Protein AF-A0A620CGX3-F1 (afdb_monomer_lite)

Secondary structure (DSSP, 8-state):
------EEEEEE--EEE-------HHHHHHHHHHHHH---HHHHHHHHHHHHHHTT--SSGGGEEEEPPPEEEEEEE--

Radius of gyration: 20.0 Å; chains: 1; bounding box: 39×26×61 Å

Organism: Salmonella enterica (NCBI:txid28901)

Structure (mmCIF, N/CA/C/O backbone):
data_AF-A0A620CGX3-F1
#
_entry.id   AF-A0A620CGX3-F1
#
loop_
_atom_site.group_PDB
_atom_site.id
_atom_site.type_symbol
_atom_site.label_atom_id
_atom_site.label_alt_id
_atom_site.label_comp_id
_atom_site.label_asym_id
_atom_site.label_entity_id
_atom_site.label_seq_id
_atom_site.pdbx_PDB_ins_code
_atom_site.Cartn_x
_atom_site.Cartn_y
_atom_site.Cartn_z
_atom_site.occupancy
_atom_site.B_iso_or_equiv
_atom_site.auth_seq_id
_atom_site.auth_comp_id
_atom_site.auth_asym_id
_atom_site.auth_atom_id
_atom_site.pdbx_PDB_model_num
ATOM 1 N N . MET A 1 1 ? 21.250 -6.635 -42.00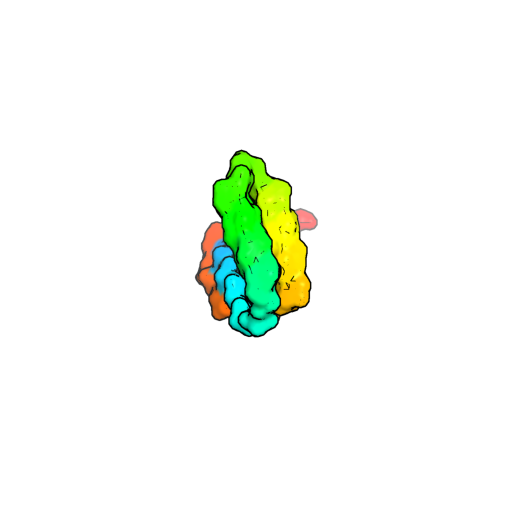4 1.00 46.62 1 MET A N 1
ATOM 2 C CA . MET A 1 1 ? 21.892 -6.340 -40.709 1.00 46.62 1 MET A CA 1
ATOM 3 C C . MET A 1 1 ? 20.771 -5.997 -39.750 1.00 46.62 1 MET A C 1
ATOM 5 O O . MET A 1 1 ? 19.969 -5.144 -40.099 1.00 46.62 1 MET A O 1
ATOM 9 N N . ASN A 1 2 ? 20.636 -6.727 -38.641 1.00 59.12 2 ASN A N 1
ATOM 10 C CA . ASN A 1 2 ? 19.678 -6.371 -37.595 1.00 59.12 2 ASN A CA 1
ATOM 11 C C . ASN A 1 2 ? 20.396 -5.420 -36.640 1.00 59.12 2 ASN A C 1
ATOM 13 O O . ASN A 1 2 ? 21.023 -5.871 -35.685 1.00 59.12 2 ASN A O 1
ATOM 17 N N . ASP A 1 3 ? 20.350 -4.125 -36.942 1.00 78.81 3 ASP A N 1
ATOM 18 C CA . ASP A 1 3 ? 20.845 -3.084 -36.040 1.00 78.81 3 ASP A CA 1
ATOM 19 C C . ASP A 1 3 ? 19.849 -2.924 -34.886 1.00 78.81 3 ASP A C 1
ATOM 21 O O . ASP A 1 3 ? 18.990 -2.045 -34.878 1.00 78.81 3 ASP A O 1
ATOM 25 N N . THR A 1 4 ? 19.909 -3.848 -33.930 1.00 89.50 4 THR A N 1
ATOM 26 C CA . THR A 1 4 ? 19.114 -3.801 -32.701 1.00 89.50 4 THR A CA 1
ATOM 27 C C . THR A 1 4 ? 19.945 -3.212 -31.571 1.00 89.50 4 THR A C 1
ATOM 29 O O . THR A 1 4 ? 21.079 -3.638 -31.352 1.00 89.50 4 THR A O 1
ATOM 32 N N . VAL A 1 5 ? 19.365 -2.280 -30.818 1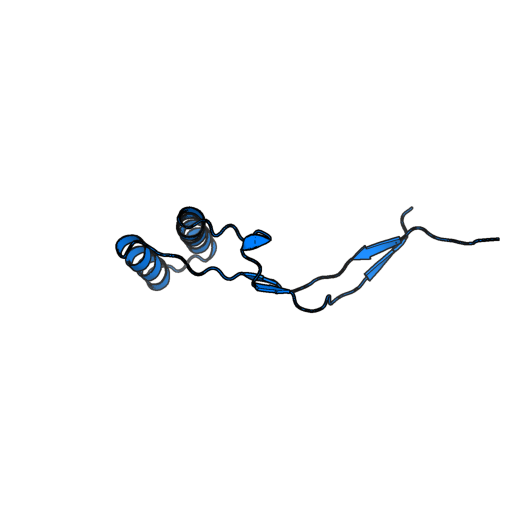.00 92.19 5 VAL A N 1
ATOM 33 C CA . VAL A 1 5 ? 19.962 -1.698 -29.608 1.00 92.19 5 VAL A CA 1
ATOM 34 C C . VAL A 1 5 ? 19.305 -2.270 -28.354 1.00 92.19 5 VAL A C 1
ATOM 36 O O . VAL A 1 5 ? 18.145 -2.679 -28.381 1.00 92.19 5 VAL A O 1
ATOM 39 N N . LYS A 1 6 ? 20.045 -2.293 -27.244 1.00 95.12 6 LYS A N 1
ATOM 40 C CA . LYS A 1 6 ? 19.512 -2.667 -25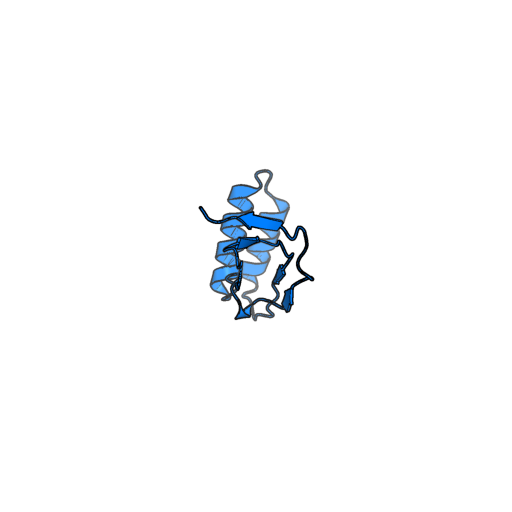.932 1.00 95.12 6 LYS A CA 1
ATOM 41 C C . LYS A 1 6 ? 19.070 -1.407 -25.193 1.00 95.12 6 LYS A C 1
ATOM 43 O O . LYS A 1 6 ? 19.859 -0.475 -25.051 1.00 95.12 6 LYS A O 1
ATOM 48 N N . VAL A 1 7 ? 17.834 -1.403 -24.706 1.00 95.69 7 VAL A N 1
ATOM 49 C CA . VAL A 1 7 ? 17.261 -0.296 -23.931 1.00 95.69 7 VAL A CA 1
ATOM 50 C C . VAL A 1 7 ? 16.657 -0.798 -22.621 1.00 95.69 7 VAL A C 1
ATOM 52 O O . VAL A 1 7 ? 16.217 -1.946 -22.544 1.00 95.69 7 VAL A O 1
ATOM 55 N N . VAL A 1 8 ? 16.644 0.059 -21.604 1.00 96.94 8 VAL A N 1
ATOM 56 C CA . VAL A 1 8 ? 15.756 -0.041 -20.440 1.00 96.94 8 VAL A CA 1
ATOM 57 C C . VAL A 1 8 ? 14.528 0.807 -20.736 1.00 96.94 8 VAL A C 1
ATOM 59 O O . VAL A 1 8 ? 14.663 1.916 -21.248 1.00 96.94 8 VAL A O 1
ATOM 62 N N . ILE A 1 9 ? 13.349 0.264 -20.442 1.00 96.06 9 ILE A N 1
ATOM 63 C CA . ILE A 1 9 ? 12.081 0.985 -20.529 1.00 96.06 9 ILE A CA 1
ATOM 64 C C . ILE A 1 9 ? 11.561 1.130 -19.104 1.00 96.06 9 ILE A C 1
ATOM 66 O O . ILE A 1 9 ? 11.384 0.121 -18.418 1.00 96.06 9 ILE A O 1
ATOM 70 N N . THR A 1 10 ? 11.337 2.366 -18.673 1.00 96.31 10 THR A N 1
ATOM 71 C CA . THR A 1 10 ? 10.816 2.698 -17.343 1.00 96.31 10 THR A CA 1
ATOM 72 C C . THR A 1 10 ? 9.492 3.428 -17.507 1.00 96.31 10 THR A C 1
ATOM 74 O O . THR A 1 10 ? 9.344 4.211 -18.436 1.00 96.31 10 THR A O 1
ATOM 77 N N . ALA A 1 11 ? 8.537 3.169 -16.620 1.00 95.12 11 ALA A N 1
ATOM 78 C CA . ALA A 1 11 ? 7.282 3.905 -16.525 1.00 95.12 11 ALA A CA 1
ATOM 79 C C . ALA A 1 11 ? 6.833 3.958 -15.058 1.00 95.12 11 ALA A C 1
ATOM 81 O O . ALA A 1 11 ? 7.320 3.178 -14.230 1.00 95.12 11 ALA A O 1
ATOM 82 N N . ARG A 1 12 ? 5.915 4.864 -14.731 1.00 94.56 12 ARG A N 1
ATOM 83 C CA . ARG A 1 12 ? 5.314 5.004 -13.400 1.00 94.56 12 ARG A CA 1
ATOM 84 C C . ARG A 1 12 ? 3.813 4.768 -13.491 1.00 94.56 12 ARG A C 1
ATOM 86 O O . ARG A 1 12 ? 3.186 5.238 -14.423 1.00 94.56 12 ARG A O 1
ATOM 93 N N . SER A 1 13 ? 3.241 4.094 -12.503 1.00 92.00 13 SER A N 1
ATOM 94 C CA . SER A 1 13 ? 1.788 3.955 -12.357 1.00 92.00 13 SER A CA 1
ATOM 95 C C . SER A 1 13 ? 1.393 4.284 -10.926 1.00 92.00 13 SER A C 1
ATOM 97 O O . SER A 1 13 ? 2.155 4.015 -9.990 1.00 92.00 13 SER A O 1
ATOM 99 N N . THR A 1 14 ? 0.190 4.824 -10.760 1.00 92.25 14 THR A N 1
ATOM 100 C CA . THR A 1 14 ? -0.474 4.894 -9.458 1.00 92.25 14 THR A CA 1
ATOM 101 C C . THR A 1 14 ? -1.189 3.567 -9.208 1.00 92.25 14 THR A C 1
ATOM 103 O O . THR A 1 14 ? -1.751 2.974 -10.125 1.00 92.25 14 THR A O 1
ATOM 106 N N . VAL A 1 15 ? -1.122 3.069 -7.973 1.00 92.25 15 VAL A N 1
ATOM 107 C CA . VAL A 1 15 ? -1.741 1.801 -7.565 1.00 92.25 15 VAL A CA 1
ATOM 108 C C . VAL A 1 15 ? -2.699 2.075 -6.415 1.00 92.25 15 VAL A C 1
ATOM 110 O O . VAL A 1 15 ? -2.297 2.675 -5.414 1.00 92.25 15 VAL A O 1
ATOM 113 N N . GLU A 1 16 ? -3.942 1.612 -6.538 1.00 92.75 16 GLU A N 1
ATOM 114 C CA . GLU A 1 16 ? -4.893 1.570 -5.429 1.00 92.75 16 GLU A CA 1
ATOM 115 C C . GLU A 1 16 ? -4.816 0.204 -4.743 1.00 92.75 16 GLU A C 1
ATOM 117 O O . GLU A 1 16 ? -4.992 -0.843 -5.370 1.00 92.75 16 GLU A O 1
ATOM 122 N N . PHE A 1 17 ? -4.593 0.219 -3.428 1.00 92.94 17 PHE A N 1
ATOM 123 C CA . PHE A 1 17 ? -4.654 -0.980 -2.603 1.00 92.94 17 PHE A CA 1
ATOM 124 C C . PHE A 1 17 ? -5.940 -0.999 -1.774 1.00 92.94 17 PHE A C 1
ATOM 126 O O . PHE A 1 17 ? -6.230 -0.037 -1.056 1.00 92.94 17 PHE A O 1
ATOM 133 N N . ARG A 1 18 ? -6.680 -2.110 -1.792 1.00 93.31 18 ARG A N 1
ATOM 134 C CA . ARG A 1 18 ? -7.925 -2.278 -1.044 1.00 93.31 18 ARG A CA 1
ATOM 135 C C . ARG A 1 18 ? -8.081 -3.694 -0.503 1.00 93.31 18 ARG A C 1
ATOM 137 O O . ARG A 1 18 ? -7.894 -4.685 -1.193 1.00 93.31 18 ARG A O 1
ATOM 144 N N . LYS A 1 19 ? -8.514 -3.789 0.755 1.00 92.19 19 LYS A N 1
ATOM 145 C CA . LYS A 1 19 ? -8.876 -5.056 1.397 1.00 92.19 19 LYS A CA 1
ATOM 146 C C . LYS A 1 19 ? -10.013 -4.839 2.379 1.00 92.19 19 LYS A C 1
ATOM 148 O O . LYS A 1 19 ? -9.964 -3.926 3.200 1.00 92.19 19 LYS A O 1
ATOM 153 N N . THR A 1 20 ? -11.027 -5.698 2.331 1.00 94.31 20 THR A N 1
ATOM 154 C CA . THR 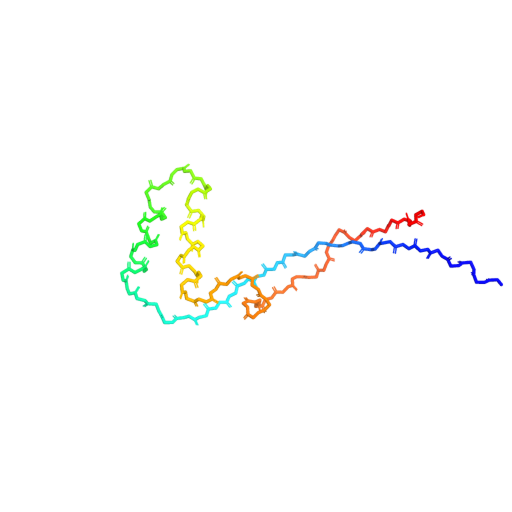A 1 20 ? -12.064 -5.739 3.372 1.00 94.31 20 THR A CA 1
ATOM 155 C C . THR A 1 20 ? -11.681 -6.773 4.422 1.00 94.31 20 THR A C 1
ATOM 157 O O . THR A 1 20 ? -11.456 -7.936 4.093 1.00 94.31 20 THR A O 1
ATOM 160 N N . VAL A 1 21 ? -11.621 -6.359 5.688 1.00 94.81 21 VAL A N 1
ATOM 161 C CA . VAL A 1 21 ? -11.210 -7.211 6.814 1.00 94.81 21 VAL A CA 1
ATOM 162 C C . VAL A 1 21 ? -12.211 -7.132 7.960 1.00 94.81 21 VAL A C 1
ATOM 164 O O . VAL A 1 21 ? -12.904 -6.130 8.134 1.00 94.81 21 VAL A O 1
ATOM 167 N N . VAL A 1 22 ? -12.269 -8.188 8.770 1.00 96.06 22 VAL A N 1
ATOM 168 C CA . VAL A 1 22 ? -12.949 -8.152 10.068 1.00 96.06 22 VAL A CA 1
ATOM 169 C C . VAL A 1 22 ? -11.935 -7.675 11.105 1.00 96.06 22 VAL A C 1
ATOM 171 O O . VAL A 1 22 ? -10.984 -8.392 11.406 1.00 96.06 22 VAL A O 1
ATOM 174 N N . MET A 1 23 ? -12.133 -6.461 11.618 1.00 96.44 23 MET A N 1
ATOM 175 C CA . MET A 1 23 ? -11.230 -5.797 12.563 1.00 96.44 23 MET A CA 1
ATOM 176 C C . MET A 1 23 ? -11.806 -5.755 13.984 1.00 96.44 23 MET A C 1
ATOM 178 O O . MET A 1 23 ? -13.015 -5.613 14.179 1.00 96.44 23 MET A O 1
ATOM 182 N N . GLU A 1 24 ? -10.936 -5.852 14.990 1.00 97.56 24 GLU A N 1
ATOM 183 C CA . GLU A 1 24 ? -11.287 -5.606 16.388 1.00 97.56 24 GLU A CA 1
ATOM 184 C C . GLU A 1 24 ? -11.642 -4.129 16.591 1.00 97.56 24 GLU A C 1
ATOM 186 O O . GLU A 1 24 ? -10.886 -3.235 16.216 1.00 97.56 24 GLU A O 1
ATOM 191 N N . LYS A 1 25 ? -12.769 -3.849 17.257 1.00 97.12 25 LYS A N 1
ATOM 192 C CA . LYS A 1 25 ? -13.205 -2.465 17.507 1.00 97.12 25 LYS A CA 1
ATOM 193 C C . LYS A 1 25 ? -12.133 -1.622 18.215 1.00 97.12 25 LYS A C 1
ATOM 195 O O . LYS A 1 25 ? -11.986 -0.450 17.898 1.00 97.12 25 LYS A O 1
ATOM 200 N N . ALA A 1 26 ? -11.376 -2.220 19.137 1.00 96.94 26 ALA A N 1
ATOM 201 C CA . ALA A 1 26 ? -10.316 -1.529 19.867 1.00 96.94 26 ALA A CA 1
ATOM 202 C C . ALA A 1 26 ? -9.193 -1.016 18.947 1.00 96.94 26 ALA A C 1
ATOM 204 O O . ALA A 1 26 ? -8.705 0.092 19.154 1.00 96.94 26 ALA A O 1
ATOM 205 N N . ASP A 1 27 ? -8.826 -1.777 17.914 1.00 96.69 27 ASP A N 1
ATOM 206 C CA . ASP A 1 27 ? -7.825 -1.342 16.936 1.00 96.69 27 ASP A CA 1
ATOM 207 C C . ASP A 1 27 ? -8.366 -0.229 16.040 1.00 96.69 27 ASP A C 1
ATOM 209 O O . ASP A 1 27 ? -7.640 0.707 15.715 1.00 96.69 27 ASP A O 1
ATOM 213 N N . TYR A 1 28 ? -9.651 -0.297 15.679 1.00 96.44 28 TYR A N 1
ATOM 214 C CA . TYR A 1 28 ? -10.303 0.773 14.926 1.00 96.44 28 TYR A CA 1
ATOM 215 C C . TYR A 1 28 ? -10.360 2.079 15.731 1.00 96.44 28 TYR A C 1
ATOM 217 O O . TYR A 1 28 ? -10.008 3.143 15.225 1.00 96.44 28 TYR A O 1
ATOM 225 N N . ASP A 1 29 ? -10.736 2.000 17.010 1.00 95.81 29 ASP A N 1
ATOM 226 C CA . ASP A 1 29 ? -10.744 3.151 17.916 1.00 95.81 29 ASP A CA 1
ATOM 227 C C . ASP A 1 29 ? -9.316 3.706 18.114 1.00 95.81 29 ASP A C 1
ATOM 229 O O . ASP A 1 29 ? -9.117 4.923 18.173 1.00 95.81 29 ASP A O 1
ATOM 233 N N . HIS A 1 30 ? -8.303 2.831 18.162 1.00 93.50 30 HIS A N 1
ATOM 234 C CA . HIS A 1 30 ? -6.899 3.235 18.223 1.00 93.50 30 HIS A CA 1
ATOM 235 C C . HIS A 1 30 ? -6.448 3.962 16.948 1.00 93.50 30 HIS A C 1
ATOM 237 O O . HIS A 1 30 ? -5.846 5.031 17.049 1.00 93.50 30 HIS A O 1
ATOM 243 N N . TYR A 1 31 ? -6.802 3.443 15.769 1.00 94.31 31 TYR A N 1
ATOM 244 C CA . TYR A 1 31 ? -6.574 4.104 14.482 1.00 94.31 31 TYR A CA 1
ATOM 245 C C . TYR A 1 31 ? -7.185 5.512 14.451 1.00 94.31 31 TYR A C 1
ATOM 247 O O . TYR A 1 31 ? -6.493 6.479 14.132 1.00 94.31 31 TYR A O 1
ATOM 255 N N . LEU A 1 32 ? -8.452 5.659 14.860 1.00 93.25 32 LEU A N 1
ATOM 256 C CA . LEU A 1 32 ? -9.111 6.968 14.915 1.00 93.25 32 LEU A CA 1
ATOM 257 C C . LEU A 1 32 ? -8.365 7.946 15.830 1.00 93.25 32 LEU A C 1
ATOM 259 O O . LEU A 1 32 ? -8.191 9.112 15.472 1.00 93.25 32 LEU A O 1
ATOM 263 N N . LYS A 1 33 ? -7.887 7.468 16.984 1.00 91.44 33 LYS A N 1
ATOM 264 C CA . LYS A 1 33 ? -7.105 8.276 17.923 1.00 91.44 33 LYS A CA 1
ATOM 265 C C . LYS A 1 33 ? -5.806 8.783 17.290 1.00 91.44 33 LYS A C 1
ATOM 267 O O . LYS A 1 33 ? -5.528 9.980 17.376 1.00 91.44 33 LYS A O 1
ATOM 272 N N . ILE A 1 34 ? -5.066 7.904 16.605 1.00 90.12 34 ILE A N 1
ATOM 273 C CA . ILE A 1 34 ? -3.842 8.260 15.866 1.00 90.12 34 ILE A CA 1
ATOM 274 C C . ILE A 1 34 ? -4.139 9.374 14.849 1.00 90.12 34 ILE A C 1
ATOM 276 O O . ILE A 1 34 ? -3.414 10.368 14.800 1.00 90.12 34 ILE A O 1
ATOM 280 N N . CYS A 1 35 ? -5.235 9.260 14.089 1.00 86.69 35 CYS A N 1
ATOM 281 C CA . CYS A 1 35 ? -5.630 10.272 13.105 1.00 86.69 35 CYS A CA 1
ATOM 282 C C . CYS A 1 35 ? -5.986 11.633 13.724 1.00 86.69 35 CYS A C 1
ATOM 284 O O . CYS A 1 35 ? -5.765 12.663 13.092 1.00 86.69 35 CYS A O 1
ATOM 286 N N . THR A 1 36 ? -6.553 11.660 14.933 1.00 84.88 36 THR A N 1
ATOM 287 C CA . THR A 1 36 ? -6.981 12.910 15.585 1.00 84.88 36 THR A CA 1
ATOM 288 C C . THR A 1 36 ? -5.880 13.648 16.338 1.00 84.88 36 THR A C 1
ATOM 290 O O . THR A 1 36 ? -5.973 14.864 16.496 1.00 84.88 36 THR A O 1
ATOM 293 N N . GLU A 1 37 ? -4.869 12.946 16.850 1.00 77.44 37 GLU A N 1
ATOM 294 C CA . GLU A 1 37 ? -3.959 13.527 17.843 1.00 77.44 37 GLU A CA 1
ATOM 295 C C . GLU A 1 37 ? -2.661 14.102 17.250 1.00 77.44 37 GLU A C 1
ATOM 297 O O . GLU A 1 37 ? 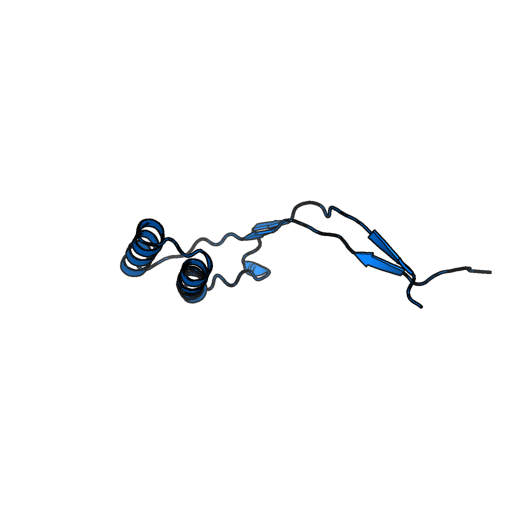-2.005 14.897 17.928 1.00 77.44 37 GLU A O 1
ATOM 302 N N . TRP A 1 38 ? -2.231 13.723 16.038 1.00 70.69 38 TRP A N 1
ATOM 303 C CA . TRP A 1 38 ? -0.806 13.832 15.676 1.00 70.69 38 TRP A CA 1
ATOM 304 C C . TRP A 1 38 ? -0.449 14.768 14.511 1.00 70.69 38 TRP A C 1
ATOM 306 O O . TRP A 1 38 ? -1.157 14.905 13.520 1.00 70.69 38 TRP A O 1
ATOM 316 N N . SER A 1 39 ? 0.710 15.421 14.667 1.00 61.84 39 SER A N 1
ATOM 317 C CA . SER A 1 39 ? 1.236 16.526 13.841 1.00 61.84 39 SER A CA 1
ATOM 318 C C . SER A 1 39 ? 2.497 16.162 13.029 1.00 61.84 39 SER A C 1
ATOM 320 O O . SER A 1 39 ? 2.981 16.977 12.247 1.00 61.84 39 SER A O 1
ATOM 322 N N . SER A 1 40 ? 3.027 14.944 13.194 1.00 65.19 40 SER A N 1
ATOM 323 C CA . SER A 1 40 ? 4.237 14.406 12.548 1.00 65.19 40 SER A CA 1
ATOM 324 C C . SER A 1 40 ? 3.840 13.268 11.598 1.00 65.19 40 SER A C 1
ATOM 326 O O . SER A 1 40 ? 3.379 12.223 12.044 1.00 65.19 40 SER A O 1
ATOM 328 N N . ALA A 1 41 ? 3.988 13.460 10.282 1.00 71.25 41 ALA A N 1
ATOM 329 C CA . ALA A 1 41 ? 3.442 12.531 9.280 1.00 71.25 41 ALA A CA 1
ATOM 330 C C . ALA A 1 41 ? 4.074 11.122 9.316 1.00 71.25 41 ALA A C 1
ATOM 332 O O . ALA A 1 41 ? 3.398 10.134 9.048 1.00 71.25 41 ALA A O 1
ATOM 333 N N . ARG A 1 42 ? 5.360 11.006 9.673 1.00 74.38 42 ARG A N 1
ATOM 334 C CA . ARG A 1 42 ? 6.107 9.744 9.531 1.00 74.38 42 ARG A CA 1
ATOM 335 C C . ARG A 1 42 ? 5.802 8.718 10.627 1.00 74.38 42 ARG A C 1
ATOM 337 O O . ARG A 1 42 ? 5.612 7.549 10.322 1.00 74.38 42 ARG A O 1
ATOM 344 N N . GLU A 1 43 ? 5.741 9.143 11.888 1.00 76.69 43 GLU A N 1
ATOM 345 C CA . GLU A 1 43 ? 5.451 8.243 13.023 1.00 76.69 43 GLU A CA 1
ATOM 346 C C . GLU A 1 43 ? 3.982 7.791 13.029 1.00 76.69 43 GLU A C 1
ATOM 348 O O . GLU A 1 43 ? 3.677 6.675 13.447 1.00 76.69 43 GLU A O 1
ATOM 353 N N . VAL A 1 44 ? 3.081 8.642 12.517 1.00 84.62 44 VAL A N 1
ATOM 354 C CA . VAL A 1 44 ? 1.673 8.300 12.257 1.00 84.62 44 VAL A CA 1
ATOM 355 C C . VAL A 1 44 ? 1.575 7.160 11.246 1.00 84.62 44 VAL A C 1
ATOM 357 O O . VAL A 1 44 ? 0.874 6.178 11.483 1.00 84.62 44 VAL A O 1
ATOM 360 N N . GLU A 1 45 ? 2.285 7.271 10.121 1.00 86.12 45 GLU A N 1
ATOM 361 C CA . GLU A 1 45 ? 2.232 6.257 9.069 1.00 86.12 45 GLU A CA 1
ATOM 362 C C . GLU A 1 45 ? 2.742 4.890 9.528 1.00 86.12 45 GLU A C 1
ATOM 364 O O . GLU A 1 45 ? 2.161 3.877 9.145 1.00 86.12 45 GLU A O 1
ATOM 369 N N . GLU A 1 46 ? 3.814 4.840 10.323 1.00 89.00 46 GLU A N 1
ATOM 370 C CA . GLU A 1 46 ? 4.367 3.575 10.821 1.00 89.00 46 GLU A CA 1
ATOM 371 C C . GLU A 1 46 ? 3.356 2.830 11.706 1.00 89.00 46 GLU A C 1
ATOM 373 O O . GLU A 1 46 ? 3.125 1.642 11.491 1.00 89.00 46 GLU A O 1
ATOM 378 N N . GLN A 1 47 ? 2.655 3.524 12.608 1.00 90.62 47 GLN A N 1
ATOM 379 C CA . GLN A 1 47 ? 1.624 2.894 13.446 1.00 90.62 47 GLN A CA 1
ATOM 380 C C . GLN A 1 47 ? 0.398 2.446 12.654 1.00 90.62 47 GLN A C 1
ATOM 382 O O . GLN A 1 47 ? -0.130 1.359 12.884 1.00 90.62 47 GLN A O 1
ATOM 387 N N . ILE A 1 48 ? -0.056 3.254 11.693 1.00 92.25 48 ILE A N 1
ATOM 388 C CA . ILE A 1 48 ? -1.174 2.860 10.825 1.00 92.25 48 ILE A CA 1
ATOM 389 C C . ILE A 1 48 ? -0.786 1.628 9.998 1.00 92.25 48 ILE A C 1
ATOM 391 O O . ILE A 1 48 ? -1.598 0.712 9.853 1.00 92.25 48 ILE A O 1
ATOM 395 N N . LYS A 1 49 ? 0.460 1.564 9.507 1.00 91.81 49 LYS A N 1
ATOM 396 C CA . LYS A 1 49 ? 0.995 0.381 8.820 1.00 91.81 49 LYS A CA 1
ATOM 397 C C . LYS A 1 49 ? 0.989 -0.835 9.739 1.00 91.81 49 LYS A C 1
ATOM 399 O O . LYS A 1 49 ? 0.506 -1.876 9.315 1.00 91.81 49 LYS A O 1
ATOM 404 N N . GLU A 1 50 ? 1.452 -0.725 10.983 1.00 92.81 50 GLU A N 1
ATOM 405 C CA . GLU A 1 50 ? 1.420 -1.841 11.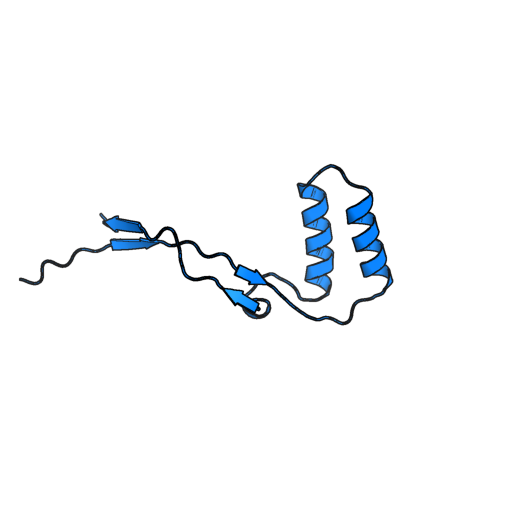943 1.00 92.81 50 GLU A CA 1
ATOM 406 C C . GLU A 1 50 ? -0.001 -2.378 12.176 1.00 92.81 50 GLU A C 1
ATOM 408 O O . GLU A 1 50 ? -0.212 -3.595 12.149 1.00 92.81 50 GLU A O 1
ATOM 413 N N . ILE A 1 51 ? -0.992 -1.488 12.323 1.00 94.75 51 ILE A N 1
ATOM 414 C CA . ILE A 1 51 ? -2.405 -1.880 12.420 1.00 94.75 51 ILE A CA 1
ATOM 415 C C . ILE A 1 51 ? -2.839 -2.602 11.138 1.00 94.75 51 ILE A C 1
ATOM 417 O O . ILE A 1 51 ? -3.413 -3.684 11.214 1.00 94.75 51 ILE A O 1
ATOM 421 N N . ALA A 1 52 ? -2.542 -2.056 9.958 1.00 94.75 52 ALA A N 1
ATOM 422 C CA . ALA A 1 52 ? -2.914 -2.663 8.679 1.00 94.75 52 ALA A CA 1
ATOM 423 C C . ALA A 1 52 ? -2.275 -4.057 8.479 1.00 94.75 52 ALA A C 1
ATOM 425 O O . ALA A 1 52 ? -2.964 -5.013 8.106 1.00 94.75 52 ALA A O 1
ATOM 426 N N . PHE A 1 53 ? -0.994 -4.212 8.834 1.00 94.12 53 PHE A N 1
ATOM 427 C CA . PHE A 1 53 ? -0.266 -5.482 8.784 1.00 94.12 53 PHE A CA 1
ATOM 428 C C . PHE A 1 53 ? -0.882 -6.551 9.695 1.00 94.12 53 PHE A C 1
ATOM 430 O O . PHE A 1 53 ? -0.956 -7.711 9.282 1.00 94.12 53 PHE A O 1
ATOM 437 N N . LYS A 1 54 ? -1.384 -6.190 10.891 1.00 95.56 54 LYS A N 1
ATOM 438 C CA . LYS A 1 54 ? -2.115 -7.123 11.781 1.00 95.56 54 LYS A CA 1
ATOM 439 C C . LYS A 1 54 ? -3.303 -7.780 11.066 1.00 95.56 54 LYS A C 1
ATOM 441 O O . LYS A 1 54 ? -3.606 -8.942 11.329 1.00 95.56 54 LYS A O 1
ATOM 446 N N . TYR A 1 55 ? -3.933 -7.068 10.132 1.00 94.94 55 TYR A N 1
ATOM 447 C CA . TYR A 1 55 ? -5.068 -7.547 9.336 1.00 94.94 55 TYR A CA 1
ATOM 448 C C . TYR A 1 55 ? -4.676 -8.056 7.942 1.00 94.94 55 TYR A C 1
ATOM 450 O O . TYR A 1 55 ? -5.531 -8.258 7.079 1.00 94.94 55 TYR A O 1
ATOM 458 N N . GLY A 1 56 ? -3.383 -8.306 7.727 1.00 91.88 56 GLY A N 1
ATOM 459 C CA . GLY A 1 56 ? -2.858 -8.878 6.494 1.00 91.88 56 GLY A CA 1
ATOM 460 C C . GLY A 1 56 ? -2.874 -7.922 5.306 1.00 91.88 56 GLY A C 1
ATOM 461 O O . GLY A 1 56 ? -2.814 -8.404 4.178 1.00 91.88 56 GLY A O 1
ATOM 462 N N . PHE A 1 57 ? -2.984 -6.612 5.535 1.00 93.19 57 PHE A N 1
ATOM 463 C CA . PHE A 1 57 ? -2.785 -5.599 4.503 1.00 93.19 57 PHE A CA 1
ATOM 464 C C . PHE A 1 57 ? -1.304 -5.203 4.479 1.00 93.19 57 PHE A C 1
ATOM 466 O O . PHE A 1 57 ? -0.805 -4.600 5.430 1.00 93.19 57 PHE A O 1
ATOM 473 N N . ASN A 1 58 ? -0.591 -5.590 3.424 1.00 87.88 58 ASN A N 1
ATOM 474 C CA . ASN A 1 58 ? 0.849 -5.377 3.265 1.00 87.88 58 ASN A CA 1
ATOM 475 C C . ASN A 1 58 ? 1.215 -4.534 2.034 1.00 87.88 58 ASN A C 1
ATOM 477 O O . ASN A 1 58 ? 2.402 -4.285 1.816 1.00 87.88 58 ASN A O 1
ATOM 481 N N . GLY A 1 59 ? 0.226 -4.096 1.246 1.00 79.38 59 GLY A N 1
ATOM 482 C CA . GLY A 1 59 ? 0.469 -3.346 0.009 1.00 79.38 59 GLY A CA 1
ATOM 483 C C . GLY A 1 59 ? 1.159 -4.192 -1.068 1.00 79.38 59 GLY A C 1
ATOM 484 O O . GLY A 1 59 ? 1.885 -3.668 -1.910 1.00 79.38 59 GLY A O 1
ATOM 485 N N . GLY A 1 60 ? 1.003 -5.515 -0.995 1.00 81.19 60 GLY A N 1
ATOM 486 C CA . GLY A 1 60 ? 1.440 -6.469 -2.005 1.00 81.19 60 GLY A CA 1
ATOM 487 C C . GLY A 1 60 ? 0.353 -6.736 -3.044 1.00 81.19 60 GLY A C 1
ATOM 488 O O . GLY A 1 60 ? -0.740 -6.181 -2.980 1.00 81.19 60 GLY A O 1
ATOM 489 N N . GLY A 1 61 ? 0.652 -7.628 -3.994 1.00 75.19 61 GLY A N 1
ATOM 490 C CA . GLY A 1 61 ? -0.223 -7.917 -5.138 1.00 75.19 61 GLY A CA 1
ATOM 491 C C . GLY A 1 61 ? -1.653 -8.327 -4.773 1.00 75.19 61 GLY A C 1
ATOM 492 O O . GLY A 1 61 ? -2.580 -7.950 -5.475 1.00 75.19 61 GLY A O 1
ATOM 493 N N . ASP A 1 62 ? -1.838 -9.035 -3.658 1.00 81.38 62 ASP A N 1
ATOM 494 C CA . ASP A 1 62 ? -3.160 -9.490 -3.204 1.00 81.38 62 ASP A CA 1
ATOM 495 C C . ASP A 1 62 ? -4.041 -8.357 -2.654 1.00 81.38 62 ASP A C 1
ATOM 497 O O . ASP A 1 62 ? -5.248 -8.538 -2.512 1.00 81.38 62 ASP A O 1
ATOM 501 N N . ASP A 1 63 ? -3.442 -7.213 -2.310 1.00 86.31 63 ASP A N 1
ATOM 502 C CA . ASP A 1 63 ? -4.169 -6.024 -1.874 1.00 86.31 63 ASP A CA 1
ATOM 503 C C . ASP A 1 63 ? -4.385 -5.036 -3.029 1.00 86.31 63 ASP A C 1
ATOM 505 O O . ASP A 1 63 ? -5.005 -4.009 -2.800 1.00 86.31 63 ASP A O 1
ATOM 509 N N . ILE A 1 64 ? -3.869 -5.287 -4.240 1.00 85.88 64 ILE A N 1
ATOM 510 C CA . ILE A 1 64 ? -4.058 -4.388 -5.386 1.00 85.88 64 ILE A CA 1
ATOM 511 C C . ILE A 1 64 ? -5.495 -4.519 -5.894 1.00 85.88 64 ILE A C 1
ATOM 513 O O . ILE A 1 64 ? -5.897 -5.584 -6.359 1.00 85.88 64 ILE A O 1
ATOM 517 N N . GLU A 1 65 ? -6.244 -3.421 -5.842 1.00 89.00 65 GLU A N 1
ATOM 518 C CA . GLU A 1 65 ? -7.588 -3.327 -6.421 1.00 89.00 65 GLU A CA 1
ATOM 519 C C . GLU A 1 65 ? -7.516 -2.836 -7.869 1.00 89.00 65 GLU A C 1
ATOM 521 O O . GLU A 1 65 ? -8.190 -3.385 -8.740 1.00 89.00 65 GLU A O 1
ATOM 526 N N . ASP A 1 66 ? -6.678 -1.825 -8.119 1.00 86.06 66 ASP A N 1
ATOM 527 C CA . ASP A 1 66 ? -6.530 -1.196 -9.429 1.00 86.06 66 ASP A CA 1
ATOM 528 C C . ASP A 1 66 ? -5.107 -0.662 -9.647 1.00 86.06 66 ASP A C 1
ATOM 530 O O . ASP A 1 66 ? -4.399 -0.295 -8.701 1.00 86.06 66 ASP A O 1
ATOM 534 N N . ILE A 1 67 ? -4.685 -0.627 -10.910 1.00 87.31 67 ILE A N 1
ATOM 535 C CA . ILE A 1 67 ? -3.417 -0.039 -11.346 1.00 87.31 67 ILE A CA 1
ATOM 536 C C . ILE A 1 67 ? -3.707 0.820 -12.571 1.00 87.31 67 ILE A C 1
ATOM 538 O O . ILE A 1 67 ? -4.092 0.293 -13.617 1.00 87.31 67 ILE A O 1
ATOM 542 N N . ASP A 1 68 ? -3.453 2.121 -12.451 1.00 88.31 68 ASP A N 1
ATOM 543 C CA . ASP A 1 68 ? -3.598 3.057 -13.563 1.00 88.31 68 ASP A CA 1
ATOM 544 C C . ASP A 1 68 ? -2.646 2.715 -14.718 1.00 88.31 68 ASP A C 1
ATOM 546 O O . ASP A 1 68 ? -1.584 2.095 -14.545 1.00 88.31 68 ASP A O 1
ATOM 550 N N . GLU A 1 69 ? -3.004 3.178 -15.919 1.00 90.12 69 GLU A N 1
ATOM 551 C CA . GLU A 1 69 ? -2.127 3.061 -17.079 1.00 90.12 69 GLU A CA 1
ATOM 552 C C . GLU A 1 69 ? -0.740 3.670 -16.786 1.00 90.12 69 GLU A C 1
ATOM 554 O O . GLU A 1 69 ? -0.632 4.683 -16.094 1.00 90.12 69 GLU A O 1
ATOM 559 N N . PRO A 1 70 ? 0.344 3.049 -17.282 1.00 88.94 70 PRO A N 1
ATOM 560 C CA . PRO A 1 70 ? 1.689 3.559 -17.068 1.00 88.94 70 PRO A CA 1
ATOM 561 C C . PRO A 1 70 ? 1.893 4.921 -17.741 1.00 88.94 70 PRO A C 1
ATOM 563 O O . PRO A 1 70 ? 1.738 5.068 -18.954 1.00 88.94 70 PRO A O 1
ATOM 566 N N . GLU A 1 71 ? 2.324 5.891 -16.947 1.00 90.75 71 GLU A N 1
ATOM 567 C CA . GLU A 1 71 ? 2.707 7.244 -17.336 1.00 90.75 71 GLU A CA 1
ATOM 568 C C . GLU A 1 71 ? 4.238 7.415 -17.294 1.00 90.75 71 GLU A C 1
ATOM 570 O O . GLU A 1 71 ? 4.973 6.530 -16.844 1.00 90.75 71 GLU A O 1
ATOM 575 N N . ASP A 1 72 ? 4.738 8.554 -17.786 1.00 93.75 72 ASP A N 1
ATOM 576 C CA . ASP A 1 72 ? 6.172 8.892 -17.802 1.00 93.75 72 ASP A CA 1
ATOM 577 C C . ASP A 1 72 ? 7.059 7.792 -18.426 1.00 93.75 72 ASP A C 1
ATOM 579 O O . ASP A 1 72 ? 8.075 7.383 -17.861 1.00 93.75 72 ASP A O 1
ATOM 583 N N . ILE A 1 73 ? 6.657 7.274 -19.594 1.00 95.31 73 ILE A N 1
ATOM 584 C CA . ILE A 1 73 ? 7.389 6.196 -20.271 1.00 95.31 73 ILE A CA 1
ATOM 585 C C . ILE A 1 73 ? 8.697 6.733 -20.873 1.00 95.31 73 ILE A C 1
ATOM 587 O O . ILE A 1 73 ? 8.686 7.536 -21.808 1.00 95.31 73 ILE A O 1
ATOM 591 N N . GLU A 1 74 ? 9.829 6.222 -20.395 1.00 96.19 74 GLU A N 1
ATOM 592 C CA . GLU A 1 74 ? 11.179 6.618 -20.801 1.00 96.19 74 GLU A CA 1
ATOM 593 C C . GLU A 1 74 ? 11.984 5.432 -21.353 1.00 96.19 74 GLU A C 1
ATOM 595 O O . GLU A 1 74 ? 11.825 4.289 -20.919 1.00 96.19 74 GLU A O 1
ATOM 600 N N . PHE A 1 75 ? 12.875 5.713 -22.311 1.00 97.12 75 PHE A N 1
ATOM 601 C CA . PHE A 1 75 ? 13.766 4.734 -22.940 1.00 97.12 75 PHE A CA 1
ATOM 602 C C . PHE A 1 75 ? 15.226 5.159 -22.763 1.00 97.12 75 PHE A C 1
ATOM 604 O O . PHE A 1 75 ? 15.622 6.230 -23.224 1.00 97.12 75 PHE A O 1
ATOM 611 N N . GLU A 1 76 ? 16.055 4.290 -22.187 1.00 96.75 76 GLU A N 1
ATOM 612 C CA . GLU A 1 76 ? 17.478 4.559 -21.956 1.00 96.75 76 GLU A CA 1
ATOM 613 C C . GLU A 1 76 ? 18.361 3.490 -22.607 1.00 96.75 76 GLU A C 1
ATOM 615 O O . GLU A 1 76 ? 18.158 2.294 -22.403 1.00 96.75 76 GLU A O 1
ATOM 620 N N . LEU A 1 77 ? 19.372 3.897 -23.386 1.00 95.31 77 LEU A N 1
ATOM 621 C CA . LEU A 1 77 ? 20.333 2.964 -23.987 1.00 95.31 77 LEU A CA 1
ATOM 622 C C . LEU A 1 77 ? 21.218 2.319 -22.916 1.00 95.31 77 LEU A C 1
ATOM 624 O O . LEU A 1 77 ? 21.873 3.007 -22.133 1.00 95.31 77 LEU A O 1
ATOM 628 N N . VAL A 1 78 ? 21.313 0.991 -22.950 1.00 92.81 78 VAL A N 1
ATOM 629 C CA . VAL A 1 78 ? 22.233 0.237 -22.093 1.00 92.81 78 VAL A CA 1
ATOM 630 C C . VAL A 1 78 ? 23.607 0.200 -22.757 1.00 92.81 78 VAL A C 1
ATOM 632 O O . VAL A 1 78 ? 23.731 -0.302 -23.875 1.00 92.81 78 VAL A O 1
ATOM 635 N N . LYS A 1 79 ? 24.620 0.739 -22.071 1.00 81.56 79 LYS A N 1
ATOM 636 C CA . LYS A 1 79 ? 26.028 0.690 -22.497 1.00 81.56 79 LYS A CA 1
ATOM 637 C C . LYS A 1 79 ? 26.684 -0.652 -22.193 1.00 81.56 79 LYS A C 1
ATOM 639 O O . LYS A 1 79 ? 26.298 -1.283 -21.183 1.00 81.56 79 LYS A O 1
#

Foldseek 3Di:
DPPDFDKDKDWDKDWDFADDFDDDVVLVVVLVVLVPPDDDPPVSVVSVCVSCVVRVRDVDPVRTPDIDDTHPIDIGTDD

Sequence (79 aa):
MNDTVKVVITARSTVEFRKTVVMEKADYDHYLKICTEWSSAREVEEQIKEIAFKYGFNGGGDDIEDIDEPEDIEFELVK

pLDDT: mean 88.74, std 9.63, range [46.62, 97.56]